Protein 1PWA (pdb70)

Sequence (123 aa):
PIRLRHLYTSGPHGLSSCFLRIRADGVVDCARGQSAHSLLEIKAVALRTVAIKGVHSVRYLCMGADGKMQGLLQYSEEDCAFEEEIRPDGYNVYRSEKHRLPVSLSLPLSHFLPMLPMVPEEP

Radius of gyration: 12.97 Å; Cα contacts (8 Å, |Δi|>4): 324; chains: 1; bounding box: 32×34×31 Å

GO terms:
  GO:0008284 positive regulation of cell population proliferation (P, IGI)
  GO:0008543 fibroblast growth factor receptor signaling pathway (P, IGI)
  GO:0005104 fibroblast growth factor receptor binding (F, IPI)
  GO:0008543 fibroblast growth factor receptor signaling pathway (P, IPI)
  GO:0005515 protein binding (F, IPI)
  GO:0007399 nervous system development (P, TAS)
  GO:0005576 extracellular region (C, TAS)
  GO:0001934 positive regulation of protein phosphorylation (P, IDA)
  GO:0010629 negative regulation of gene expression (P, IDA)
  GO:0046326 positive regulation of D-glucose import across plasma membrane (P, IDA)
  GO:0046330 positive regulation of JNK cascade (P, IDA)
  GO:0070374 positive regulation of ERK1 and ERK2 cascade (P, IDA)
  GO:0070858 negative regulation of bile acid biosynthetic process (P, IDA)

Solvent-accessible surface area: 6831 Å² total; per-residue (Å²): 133,63,76,18,53,7,0,44,2,31,19,109,155,54,164,65,44,2,18,0,69,0,81,70,97,8,65,18,34,52,13,210,36,44,48,57,58,0,7,0,30,1,89,35,67,63,162,114,31,2,6,0,28,0,45,102,12,85,42,56,0,0,2,17,88,149,9,82,13,71,2,65,97,138,85,45,125,99,28,0,19,1,74,34,56,112,84,127,80,38,55,12,5,0,99,2,144,109,41,102,59,19,1,9,28,96,125,62,33,6,65,0,54,24,71,122,29,150,91,132,70,162,115

Foldseek 3Di:
DKDWFWWWFDWPVRPATFTWFADLVWDTAGDRDDDQRRTWIWDPPDDQKTWIAGPVSCFTWFADPPRHTTTHNDDDCQTGIFGWAADPVRFTWTARPNVRDTRANVVTRGTIHTHHDPDDDDD

Nearest PDB structures (foldseek):
  1pwa-assembly1_A  TM=1.008E+00  e=2.499E-23  Homo sapiens
  2p23-assembly1_A  TM=9.803E-01  e=1.939E-20  Homo sapiens
  5w21-assembly1_B  TM=9.319E-01  e=5.534E-11  Homo sapiens
  7ysw-assembly1_B  TM=9.332E-01  e=3.206E-10  Homo sapiens
  2p39-assembly1_A  TM=9.078E-01  e=1.150E-09  Homo sapiens

CATH classification: 2.80.10.50

B-factor: mean 20.13, std 10.9, range [8.43, 60.16]

InterPro domains:
  IPR002209 Fibroblast growth factor family [PF00167] (56-139)
  IPR002209 Fibroblast growth factor family [PR00263] (80-94)
  IPR002209 Fibroblast growth factor family [PR00263] (117-136)
  IPR002209 Fibroblast growth factor family [PS00247] (107-131)
  IPR002209 Fibroblast growth factor family [PTHR11486] (39-176)
  IPR002209 Fibroblast growth factor family [SM00442] (41-169)
  IPR008996 Cytokine IL1/FGF [SSF50353] (42-175)
  IPR035444 Fibroblast growth factor 15/19/2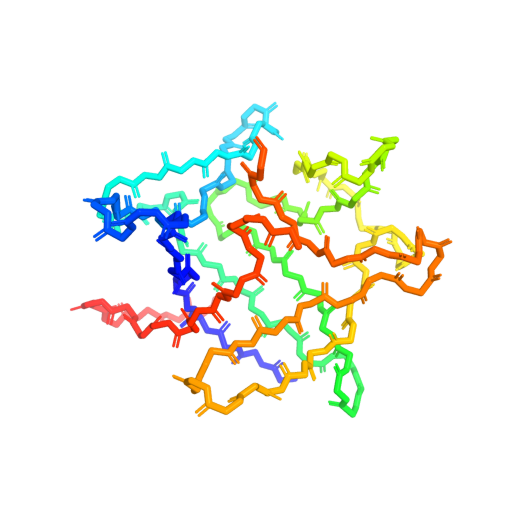1 [PIRSF037961] (1-216)

Organism: Homo sapiens (NCBI:txid9606)

Secondary structure (DSSP, 8-state):
-EEEEEEEE--TTS---EEEEE-TTSBEEEESS--GGG-EEEEEEETTEEEEEETTT--EEEE-GGG-EEEESS--HHHHEEEEEE-TTS-EEEEETTTTEE-----TT--BEEEPPSS----

Structure (mmCIF, N/CA/C/O backbone):
data_1PWA
#
_entry.id   1PWA
#
_cell.length_a   67.573
_cell.length_b   67.573
_cell.length_c   193.374
_cell.angle_alpha   90.00
_cell.angle_beta   90.00
_cell.angle_gamma   120.00
#
_symmetry.space_group_name_H-M   'H 3 2'
#
loop_
_entity.id
_entity.type
_entity.pdbx_description
1 polymer 'Fibroblast growth factor-19'
2 non-polymer 'SULFATE ION'
3 non-polymer 2-AMINO-2-HYDROXYMETHYL-PROPANE-1,3-DIOL
4 non-polymer GLYCEROL
5 water water
#
loop_
_atom_site.group_PDB
_atom_site.id
_atom_site.type_symbol
_atom_site.label_atom_id
_atom_site.label_alt_id
_atom_site.label_comp_id
_atom_site.label_asym_id
_atom_site.label_entity_id
_atom_site.label_seq_id
_atom_site.pdbx_PDB_ins_code
_atom_site.Cartn_x
_atom_site.Cartn_y
_atom_site.Cartn_z
_atom_s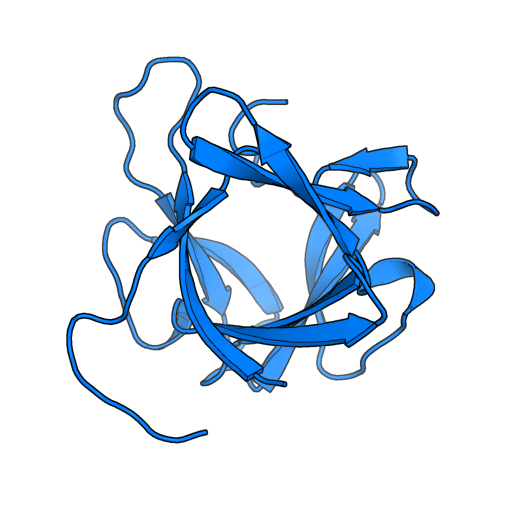ite.occupancy
_atom_site.B_iso_or_equiv
_atom_site.auth_seq_id
_atom_site.auth_comp_id
_atom_site.auth_asym_id
_atom_site.auth_atom_id
_atom_site.pdbx_PDB_model_num
ATOM 1 N N . PRO A 1 7 ? 16.507 -2.590 27.952 1.00 25.24 41 PRO A N 1
ATOM 2 C CA . PRO A 1 7 ? 15.483 -3.056 26.970 1.00 24.04 41 PRO A CA 1
ATOM 3 C C . PRO A 1 7 ? 15.669 -2.433 25.590 1.00 22.16 41 PRO A C 1
ATOM 4 O O . PRO A 1 7 ? 15.976 -1.244 25.483 1.00 22.67 41 PRO A O 1
ATOM 8 N N . ILE A 1 8 ? 15.457 -3.240 24.557 1.00 19.50 42 ILE A N 1
ATOM 9 C CA . ILE A 1 8 ? 15.742 -2.853 23.176 1.00 17.95 42 ILE A CA 1
ATOM 10 C C . ILE A 1 8 ? 14.509 -3.024 22.309 1.00 14.91 42 ILE A C 1
ATOM 11 O O . ILE A 1 8 ? 13.800 -4.026 22.396 1.00 14.83 42 ILE A O 1
ATOM 16 N N . ARG A 1 9 ? 14.274 -2.035 21.467 1.00 12.05 43 ARG A N 1
ATOM 17 C CA . ARG A 1 9 ? 13.320 -2.132 20.377 1.00 11.35 43 ARG A CA 1
ATOM 18 C C . ARG A 1 9 ? 14.061 -1.966 19.061 1.00 11.01 43 ARG A C 1
ATOM 19 O O . ARG A 1 9 ? 14.896 -1.079 18.921 1.00 12.77 43 ARG A O 1
ATOM 27 N N . LEU A 1 10 ? 13.694 -2.777 18.079 1.00 10.05 44 LEU A N 1
ATOM 28 C CA . LEU A 1 10 ? 14.152 -2.626 16.709 1.00 9.78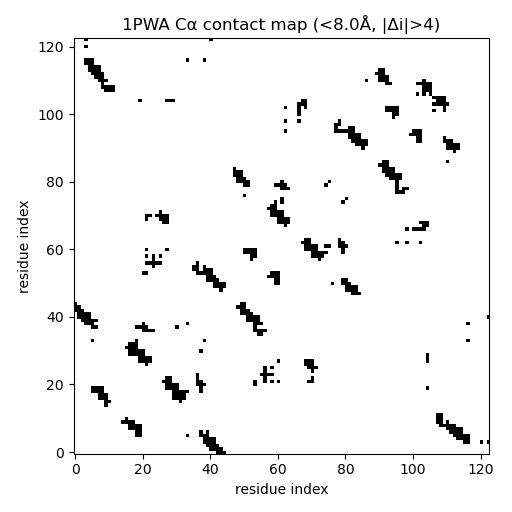 44 LEU A CA 1
ATOM 29 C C . LEU A 1 10 ? 13.029 -1.977 15.917 1.00 9.22 44 LEU A C 1
ATOM 30 O O . LEU A 1 10 ? 11.936 -2.540 15.788 1.00 9.19 44 LEU A O 1
ATOM 35 N N . ARG A 1 11 ? 13.271 -0.765 15.438 1.00 9.15 45 ARG A N 1
ATOM 36 C CA . ARG A 1 11 ? 12.255 0.031 14.769 1.00 8.93 45 ARG A CA 1
ATOM 37 C C . ARG A 1 11 ? 12.872 0.864 13.649 1.00 8.79 45 ARG A C 1
ATOM 38 O O . ARG A 1 11 ? 14.073 1.062 13.597 1.00 9.70 45 ARG A O 1
ATOM 46 N N . HIS A 1 12 ? 12.007 1.377 12.780 1.00 8.99 46 HIS A N 1
ATOM 47 C CA . HIS A 1 12 ? 12.363 2.388 11.804 1.00 9.26 46 HIS A CA 1
ATOM 48 C C . HIS A 1 12 ? 11.639 3.675 12.185 1.00 9.52 46 HIS A C 1
ATOM 49 O O . HIS A 1 12 ? 10.427 3.661 12.360 1.00 12.57 46 HIS A O 1
ATOM 56 N N . LEU A 1 13 ? 12.349 4.789 12.264 1.00 9.10 47 LEU A N 1
ATOM 57 C CA . LEU A 1 13 ? 11.753 6.058 12.656 1.00 8.67 47 LEU A CA 1
ATOM 58 C C . LEU A 1 13 ? 11.296 6.834 11.429 1.00 8.72 47 LEU A C 1
ATOM 59 O O . LEU A 1 13 ? 12.123 7.178 10.566 1.00 9.55 47 LEU A O 1
ATOM 64 N N . TYR A 1 14 ? 9.997 7.131 11.370 1.00 8.72 48 TYR A N 1
ATOM 65 C CA . TYR A 1 14 ? 9.363 7.780 10.236 1.00 8.57 48 TYR A CA 1
ATOM 66 C C . TYR A 1 14 ? 8.954 9.206 10.568 1.00 8.64 48 TYR A C 1
ATOM 67 O O . TYR A 1 14 ? 8.370 9.446 11.620 1.00 8.84 48 TYR A O 1
ATOM 76 N N . THR A 1 15 ? 9.203 10.129 9.647 1.00 8.88 49 THR A N 1
ATOM 77 C CA . THR A 1 15 ? 8.674 11.469 9.727 1.00 8.89 49 THR A CA 1
ATOM 78 C C . THR A 1 15 ? 8.272 11.967 8.338 1.00 9.15 49 THR A C 1
ATOM 79 O O . THR A 1 15 ? 8.490 11.299 7.321 1.00 9.59 49 THR A O 1
ATOM 83 N N . SER A 1 16 ? 7.660 13.146 8.312 1.00 9.67 50 SER A N 1
ATOM 84 C CA . SER A 1 16 ? 7.357 13.871 7.082 1.00 10.89 50 SER A CA 1
ATOM 85 C C . SER A 1 16 ? 7.529 15.355 7.365 1.00 12.52 50 SER A C 1
ATOM 86 O O . SER A 1 16 ? 7.665 15.755 8.511 1.00 13.84 50 SER A O 1
ATOM 89 N N . GLY A 1 17 ? 7.532 16.153 6.310 1.00 13.71 51 GLY A N 1
ATOM 90 C CA . GLY A 1 17 ? 7.784 17.578 6.429 1.00 14.78 51 GLY A CA 1
ATOM 91 C C . GLY A 1 17 ? 6.525 18.391 6.666 1.00 15.61 51 GLY A C 1
ATOM 92 O O . GLY A 1 17 ? 5.438 17.853 6.728 1.00 15.88 51 GLY A O 1
ATOM 93 N N . PRO A 1 18 ? 6.675 19.713 6.788 1.00 17.38 52 PRO A N 1
ATOM 94 C CA . PRO A 1 18 ? 5.554 20.615 7.075 1.00 18.37 52 PRO A CA 1
ATOM 95 C C . PRO A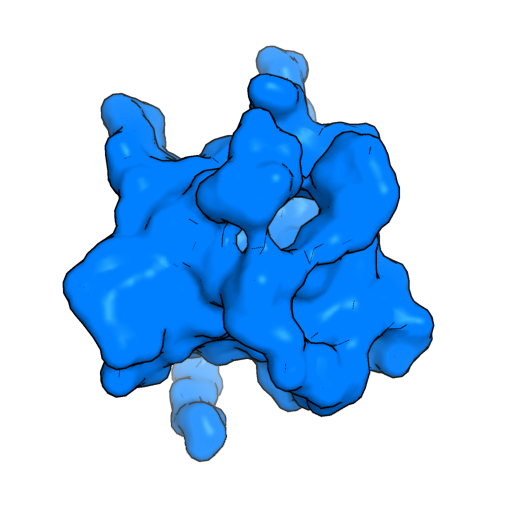 1 18 ? 4.428 20.556 6.052 1.00 18.26 52 PRO A C 1
ATOM 96 O O . PRO A 1 18 ? 3.267 20.780 6.418 1.00 19.92 52 PRO A O 1
ATOM 100 N N . HIS A 1 19 ? 4.755 20.234 4.800 1.00 17.27 53 HIS A N 1
ATOM 101 C CA . HIS A 1 19 ? 3.75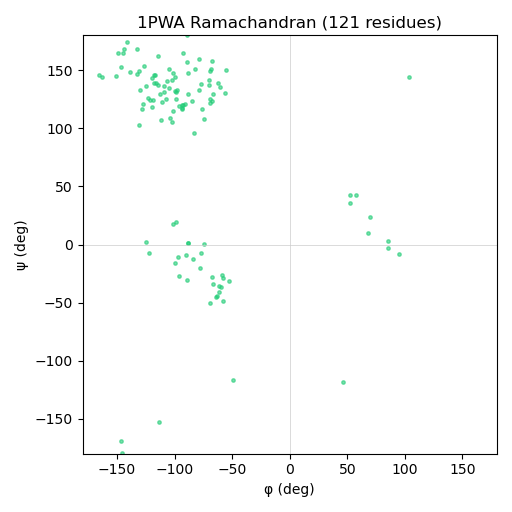0 20.137 3.754 1.00 17.41 53 HIS A CA 1
ATOM 102 C C . HIS A 1 19 ? 3.174 18.737 3.634 1.00 15.39 53 HIS A C 1
ATOM 103 O O . HIS A 1 19 ? 2.229 18.524 2.887 1.00 15.92 53 HIS A O 1
ATOM 110 N N . GLY A 1 20 ? 3.750 17.767 4.334 1.00 13.90 54 GLY A N 1
ATOM 111 C CA . GLY A 1 20 ? 3.165 16.442 4.402 1.00 12.77 54 GLY A CA 1
ATOM 112 C C . GLY A 1 20 ? 3.217 15.645 3.116 1.00 11.88 54 GLY A C 1
ATOM 113 O O . GLY A 1 20 ? 2.420 14.730 2.924 1.00 11.94 54 GLY A O 1
ATOM 114 N N . LEU A 1 21 ? 4.160 15.972 2.243 1.00 11.07 55 LEU A N 1
ATOM 115 C CA . LEU A 1 21 ? 4.311 15.244 0.981 1.00 10.98 55 LEU A CA 1
ATOM 116 C C . LEU A 1 21 ? 5.371 14.160 1.046 1.00 11.26 55 LEU A C 1
ATOM 117 O O . LEU A 1 21 ? 5.321 13.200 0.293 1.00 11.94 55 LEU A O 1
ATOM 122 N N . SER A 1 22 ? 6.353 14.321 1.916 1.00 11.14 56 SER A N 1
ATOM 123 C CA . SER A 1 22 ? 7.490 13.421 1.942 1.00 11.99 56 SER A CA 1
ATOM 124 C C . SER A 1 22 ? 7.277 12.223 2.847 1.00 10.99 56 SER A C 1
ATOM 125 O O . SER A 1 22 ? 6.453 12.230 3.767 1.00 11.60 56 SER A O 1
ATOM 130 N N . SER A 1 23 ? 8.032 11.183 2.546 1.00 10.75 57 SER A N 1
ATOM 131 C CA . SER A 1 23 ? 8.185 10.025 3.403 1.00 11.05 57 SER A CA 1
ATOM 132 C C . SER A 1 23 ? 9.659 9.933 3.750 1.00 10.51 57 SER A C 1
ATOM 133 O O . SER A 1 23 ? 10.500 9.824 2.868 1.00 11.57 57 SER A O 1
ATOM 138 N N . CYS A 1 24 ? 9.967 10.037 5.043 1.00 10.07 58 CYS A N 1
ATOM 139 C CA . CYS A 1 24 ? 11.344 10.071 5.518 1.00 10.44 58 CYS A CA 1
ATOM 140 C C . CYS A 1 24 ? 11.571 9.091 6.658 1.00 9.80 58 CYS A C 1
ATOM 141 O O . CYS A 1 24 ? 11.206 9.359 7.803 1.00 11.46 58 CYS A O 1
ATOM 144 N N . PHE A 1 25 ? 12.188 7.958 6.352 1.00 9.78 59 PHE A N 1
ATOM 145 C CA . PHE A 1 25 ? 12.705 7.071 7.368 1.00 9.77 59 PHE A CA 1
ATOM 146 C C . PHE A 1 25 ? 14.126 7.510 7.689 1.00 9.84 59 PHE A C 1
ATOM 147 O O . PHE A 1 25 ? 14.952 7.675 6.789 1.00 11.62 59 PHE A O 1
ATOM 155 N N . LEU A 1 26 ? 14.419 7.691 8.976 1.00 9.58 60 LEU A N 1
ATOM 156 C CA . LEU A 1 26 ? 15.736 8.140 9.394 1.00 9.70 60 LEU A CA 1
ATOM 157 C C . LEU A 1 26 ? 16.751 7.051 9.092 1.00 10.39 60 LEU A C 1
ATOM 158 O O . LEU A 1 26 ? 16.629 5.926 9.556 1.00 11.05 60 LEU A O 1
ATOM 163 N N . ARG A 1 27 ? 17.767 7.402 8.315 1.00 10.85 61 ARG A N 1
ATOM 164 C CA . ARG A 1 27 ? 18.764 6.448 7.858 1.00 11.52 61 ARG A CA 1
ATOM 165 C C . ARG A 1 27 ? 20.137 6.866 8.370 1.00 11.45 61 ARG A C 1
ATOM 166 O O . ARG A 1 27 ? 20.552 8.007 8.187 1.00 12.61 61 ARG A O 1
ATOM 174 N N . ILE A 1 28 ? 20.797 5.956 9.072 1.00 12.39 62 ILE A N 1
ATOM 175 C CA . ILE A 1 28 ? 22.169 6.160 9.521 1.00 13.20 62 ILE A CA 1
ATOM 176 C C . ILE A 1 28 ? 23.080 5.372 8.590 1.00 14.04 62 ILE A C 1
ATOM 177 O O . ILE A 1 28 ? 23.132 4.155 8.626 1.00 15.00 62 ILE A O 1
ATOM 182 N N . ARG A 1 29 ? 23.763 6.091 7.716 1.00 15.35 63 ARG A N 1
ATOM 183 C CA . ARG A 1 29 ? 24.602 5.463 6.704 1.00 16.27 63 ARG A CA 1
ATOM 184 C C . ARG A 1 29 ? 25.934 5.008 7.285 1.00 16.81 63 ARG A C 1
ATOM 185 O O . ARG A 1 29 ? 26.377 5.481 8.324 1.00 16.81 63 ARG A O 1
ATOM 193 N N . ALA A 1 30 ? 26.573 4.082 6.583 1.00 17.87 64 ALA A N 1
ATOM 194 C CA . ALA A 1 30 ? 27.879 3.567 6.990 1.00 18.90 64 ALA A CA 1
ATOM 195 C C . ALA A 1 30 ? 28.940 4.667 7.092 1.00 19.55 64 ALA A C 1
ATOM 196 O O . ALA A 1 30 ? 29.893 4.524 7.861 1.00 21.14 64 ALA A O 1
ATOM 198 N N . ASP A 1 31 ? 28.781 5.756 6.342 1.00 19.55 65 ASP A N 1
ATOM 199 C CA . ASP A 1 31 ? 29.735 6.869 6.365 1.00 20.44 65 ASP A CA 1
ATOM 200 C C . ASP A 1 31 ? 29.420 7.921 7.440 1.00 20.24 65 ASP A C 1
ATOM 201 O O . ASP A 1 31 ? 30.116 8.931 7.559 1.00 21.54 65 ASP A O 1
ATOM 206 N N . GLY A 1 32 ? 28.361 7.700 8.219 1.00 18.86 66 GLY A N 1
ATOM 207 C CA . GLY A 1 32 ? 28.034 8.564 9.338 1.00 18.37 66 GLY A CA 1
ATOM 208 C C . GLY A 1 32 ? 27.026 9.644 9.000 1.00 16.88 66 GLY A C 1
ATOM 209 O O . GLY A 1 32 ? 26.553 10.354 9.882 1.00 17.64 66 GLY A O 1
ATOM 210 N N . VAL A 1 33 ? 26.690 9.788 7.727 1.00 15.63 67 VAL A N 1
ATOM 211 C CA . VAL A 1 33 ? 25.629 10.707 7.347 1.00 15.14 67 VAL A CA 1
ATOM 212 C C . VAL A 1 33 ? 24.274 10.176 7.808 1.00 13.94 67 VAL A C 1
ATOM 213 O O . VAL A 1 33 ? 23.996 8.991 7.689 1.00 14.29 67 VAL A O 1
ATOM 217 N N . VAL A 1 34 ? 23.469 11.079 8.345 1.00 12.64 68 VAL A N 1
ATOM 218 C CA . VAL A 1 34 ? 22.099 10.766 8.726 1.00 12.25 68 VAL A CA 1
ATOM 219 C C . VAL A 1 34 ? 21.196 11.508 7.765 1.00 12.54 68 VAL A C 1
ATOM 220 O O . VAL A 1 34 ? 21.271 12.724 7.657 1.00 13.89 68 VAL A O 1
ATOM 224 N N . ASP A 1 35 ? 20.341 10.775 7.065 1.00 12.13 69 ASP A N 1
ATOM 225 C CA . ASP A 1 35 ? 19.452 11.389 6.080 1.00 12.40 69 ASP A CA 1
ATOM 226 C C . ASP A 1 35 ? 18.119 10.645 6.040 1.00 12.16 69 ASP A C 1
ATOM 227 O O . ASP A 1 35 ? 17.811 9.842 6.912 1.00 12.15 69 ASP A O 1
ATOM 232 N N . CYS A 1 36 ? 17.314 10.955 5.037 1.00 12.22 70 CYS A N 1
ATOM 233 C CA . CYS A 1 36 ? 16.017 10.337 4.851 1.00 12.60 70 CYS A CA 1
ATOM 234 C C . CYS A 1 36 ? 16.064 9.282 3.763 1.00 13.04 70 CYS A C 1
ATOM 235 O O . CYS A 1 36 ? 16.686 9.508 2.714 1.00 13.74 70 CYS A O 1
ATOM 238 N N . ALA A 1 37 ? 15.349 8.185 3.967 1.00 13.03 71 ALA A N 1
ATOM 239 C CA . ALA A 1 37 ? 15.040 7.218 2.916 1.00 13.26 71 ALA A CA 1
ATOM 240 C C . ALA A 1 37 ? 13.530 7.170 2.738 1.00 12.30 71 ALA A C 1
ATOM 241 O O . ALA A 1 37 ? 12.789 7.306 3.701 1.00 12.09 71 ALA A O 1
ATOM 243 N N . ARG A 1 38 ? 13.060 6.960 1.513 1.00 11.16 72 ARG A N 1
ATOM 244 C CA . ARG A 1 38 ? 11.636 6.949 1.247 1.00 11.19 72 ARG A CA 1
ATOM 245 C C . ARG A 1 38 ? 10.923 5.776 1.903 1.00 11.18 72 ARG A C 1
ATOM 246 O O . ARG A 1 38 ? 9.784 5.923 2.339 1.00 11.85 72 ARG A O 1
ATOM 254 N N . GLY A 1 39 ? 11.604 4.636 1.995 1.00 11.60 73 GLY A N 1
ATOM 255 C CA . GLY A 1 39 ? 11.035 3.428 2.565 1.00 11.82 73 GLY A CA 1
ATOM 256 C C . GLY A 1 39 ? 11.978 2.782 3.552 1.00 12.11 73 GLY A C 1
ATOM 257 O O . GLY A 1 39 ? 13.145 3.116 3.619 1.00 12.72 73 GLY A O 1
ATOM 258 N N . GLN A 1 40 ? 11.467 1.817 4.297 1.00 12.50 74 GLN A N 1
ATOM 259 C CA . GLN A 1 40 ? 12.315 1.034 5.207 1.00 13.64 74 GLN A CA 1
ATOM 260 C C . GLN A 1 40 ? 13.409 0.288 4.454 1.00 15.33 74 GLN A C 1
ATOM 261 O O . GLN A 1 40 ? 13.159 -0.298 3.394 1.00 16.96 74 GLN A O 1
ATOM 267 N N . SER A 1 41 ? 14.624 0.337 4.997 1.00 16.74 75 SER A N 1
ATOM 268 C CA . SER A 1 41 ? 15.784 -0.334 4.404 1.00 17.80 75 SER A CA 1
ATOM 269 C C . SER A 1 41 ? 16.701 -0.836 5.497 1.00 17.79 75 SER A C 1
ATOM 270 O O . SER A 1 41 ? 16.431 -0.664 6.705 1.00 16.91 75 SER A O 1
ATOM 273 N N . ALA A 1 42 ? 17.795 -1.456 5.083 1.00 18.46 76 ALA A N 1
ATOM 274 C CA . ALA A 1 42 ? 18.751 -1.999 6.032 1.00 18.57 76 ALA A CA 1
ATOM 275 C C . ALA A 1 42 ? 19.355 -0.937 6.912 1.00 18.36 76 ALA A C 1
ATOM 276 O O . ALA A 1 42 ? 19.482 -1.167 8.086 1.00 17.80 76 ALA A O 1
ATOM 278 N N . HIS A 1 43 ? 19.680 0.234 6.354 1.00 17.66 77 HIS A N 1
ATOM 279 C CA . HIS A 1 43 ? 20.343 1.282 7.129 1.00 18.40 77 HIS A CA 1
ATOM 280 C C . HIS A 1 43 ? 19.361 2.186 7.819 1.00 16.71 77 HIS A C 1
ATOM 281 O O . HIS A 1 43 ? 19.793 3.071 8.559 1.00 17.43 77 HIS A O 1
ATOM 288 N N . SER A 1 44 ? 18.049 1.929 7.678 1.00 16.03 78 SER A N 1
ATOM 289 C CA . SER A 1 44 ? 17.072 2.603 8.513 1.00 14.21 78 SER A CA 1
ATOM 290 C C . SER A 1 44 ? 16.653 1.765 9.712 1.00 12.78 78 SER A C 1
ATOM 291 O O . SER A 1 44 ? 15.996 2.293 10.582 1.00 12.97 78 SER A O 1
ATOM 294 N N . LEU A 1 45 ? 17.007 0.482 9.782 1.00 12.35 79 LEU A N 1
ATOM 295 C CA . LEU A 1 45 ? 16.668 -0.308 10.971 1.00 11.88 79 LEU A CA 1
ATOM 296 C C . LEU A 1 45 ? 17.492 0.186 12.154 1.00 11.20 79 LEU A C 1
ATOM 297 O O . LEU A 1 45 ? 18.721 0.185 12.088 1.00 12.46 79 LEU A O 1
ATOM 302 N N . LEU A 1 46 ? 16.820 0.605 13.221 1.00 10.44 80 LEU A N 1
ATOM 303 C CA . LEU A 1 46 ? 17.471 1.149 14.407 1.00 10.73 80 LEU A CA 1
ATOM 304 C C . LEU A 1 46 ? 17.221 0.306 15.639 1.00 10.85 80 LEU A C 1
ATOM 305 O O . LEU A 1 46 ? 16.143 -0.252 15.813 1.00 11.39 80 LEU A O 1
ATOM 310 N N . GLU A 1 47 ? 18.226 0.257 16.506 1.00 10.58 81 GLU A N 1
ATOM 311 C CA . GLU A 1 47 ? 18.088 -0.238 17.861 1.00 11.59 81 GLU A CA 1
ATOM 312 C C . GLU A 1 47 ? 17.806 0.964 18.754 1.00 11.34 81 GLU A C 1
ATOM 313 O O . GLU A 1 47 ? 18.642 1.860 18.871 1.00 13.07 81 GLU A O 1
ATOM 324 N N . ILE A 1 48 ? 16.640 0.996 19.382 1.00 10.46 82 ILE A N 1
ATOM 325 C CA . ILE A 1 48 ? 16.308 2.019 20.360 1.00 10.43 82 ILE A CA 1
ATOM 326 C C . ILE A 1 48 ? 16.418 1.364 21.733 1.00 11.11 82 ILE A C 1
ATOM 327 O O . ILE A 1 48 ? 15.618 0.489 22.090 1.00 11.65 82 ILE A O 1
ATOM 332 N N . LYS A 1 49 ? 17.448 1.757 22.477 1.00 11.62 83 LYS A N 1
ATOM 333 C CA . LYS A 1 49 ? 17.729 1.193 23.783 1.00 13.11 83 LYS A CA 1
ATOM 334 C C . LYS A 1 49 ? 17.188 2.111 24.853 1.00 12.98 83 LYS A C 1
ATOM 335 O O . LYS A 1 49 ? 17.524 3.292 24.883 1.00 13.15 83 LYS A O 1
ATOM 341 N N . ALA A 1 50 ? 16.354 1.583 25.736 1.00 14.51 84 ALA A N 1
ATOM 342 C CA . ALA A 1 50 ? 15.828 2.341 26.866 1.00 16.21 84 ALA A CA 1
ATOM 343 C C . ALA A 1 50 ? 16.844 2.307 27.991 1.00 17.17 84 ALA A C 1
ATOM 344 O O . ALA A 1 50 ? 16.909 1.335 28.753 1.00 19.39 84 ALA A O 1
ATOM 346 N N . VAL A 1 51 ? 17.654 3.350 28.070 1.00 17.22 85 VAL A N 1
ATOM 347 C CA . VAL A 1 51 ? 18.713 3.410 29.065 1.00 18.47 85 VAL A CA 1
ATOM 348 C C . VAL A 1 51 ? 18.097 3.573 30.466 1.00 19.67 85 VAL A C 1
ATOM 349 O O . VAL A 1 51 ? 18.373 2.763 31.360 1.00 21.51 85 VAL A O 1
ATOM 353 N N . ALA A 1 52 ? 17.200 4.529 30.643 1.00 19.52 86 ALA A N 1
ATOM 354 C CA . ALA A 1 52 ? 16.417 4.594 31.888 1.00 19.77 86 ALA A CA 1
ATOM 355 C C . ALA A 1 52 ? 15.205 5.488 31.695 1.00 19.06 86 ALA A C 1
ATOM 356 O O . ALA A 1 52 ? 15.287 6.458 30.970 1.00 20.38 86 ALA A O 1
ATOM 358 N N . LEU A 1 53 ? 14.078 5.158 32.319 1.00 19.24 87 LEU A N 1
ATOM 359 C CA . LEU A 1 53 ? 12.846 5.928 32.180 1.00 19.29 87 LEU A CA 1
ATOM 360 C C . LEU A 1 53 ? 12.546 6.271 30.697 1.00 19.11 87 LEU A C 1
ATOM 361 O O . LEU A 1 53 ? 12.354 5.384 29.895 1.00 19.72 87 LEU A O 1
ATOM 366 N N . ARG A 1 54 ? 12.504 7.538 30.360 1.00 17.80 88 ARG A N 1
ATOM 367 C CA . ARG A 1 54 ? 12.208 7.983 29.004 1.00 17.39 88 ARG A CA 1
ATOM 368 C C . ARG A 1 54 ? 13.469 8.332 28.236 1.00 16.21 88 ARG A C 1
ATOM 369 O O . ARG A 1 54 ? 13.389 9.016 27.247 1.00 18.13 88 ARG A O 1
ATOM 375 N N . THR A 1 55 ? 14.635 7.866 28.651 1.00 15.51 89 THR A N 1
ATOM 376 C CA . THR A 1 55 ? 15.887 8.191 27.995 1.00 14.81 89 THR A CA 1
ATOM 377 C C . THR A 1 55 ? 16.281 7.048 27.082 1.00 13.34 89 THR A C 1
ATOM 378 O O . THR A 1 55 ? 16.262 5.891 27.492 1.00 13.36 89 THR A O 1
ATOM 382 N N . VAL A 1 56 ? 16.653 7.378 25.850 1.00 12.41 90 VAL A N 1
ATOM 383 C CA . VAL A 1 56 ? 17.054 6.386 24.868 1.00 12.07 90 VAL A CA 1
ATOM 384 C C . VAL A 1 56 ? 18.409 6.679 24.255 1.00 11.84 90 VAL A C 1
ATOM 385 O O . VAL A 1 56 ? 18.838 7.834 24.174 1.00 13.53 90 VAL A O 1
ATOM 389 N N . ALA A 1 57 ? 19.058 5.614 23.803 1.00 12.03 91 ALA A N 1
ATOM 390 C CA . ALA A 1 57 ? 20.170 5.671 22.879 1.00 12.06 91 ALA A CA 1
ATOM 391 C C . ALA A 1 57 ? 19.712 4.957 21.607 1.00 12.00 91 ALA A C 1
ATOM 392 O O . ALA A 1 57 ? 19.029 3.945 21.685 1.00 14.12 91 ALA A O 1
ATOM 394 N N . ILE A 1 58 ? 20.051 5.498 20.452 1.00 11.28 92 ILE A N 1
ATOM 395 C CA . ILE A 1 58 ? 19.576 4.992 19.175 1.00 11.23 92 ILE A CA 1
ATOM 396 C C . ILE A 1 58 ? 20.791 4.645 18.327 1.00 11.63 92 ILE A C 1
ATOM 397 O O . ILE A 1 58 ? 21.670 5.471 18.166 1.00 13.32 92 ILE A O 1
ATOM 402 N N . LYS A 1 59 ? 20.844 3.423 17.822 1.00 11.86 93 LYS A N 1
ATOM 403 C CA . LYS A 1 59 ? 21.980 2.928 17.058 1.00 12.07 93 LYS A CA 1
ATOM 404 C C . LYS A 1 59 ? 21.498 2.298 15.766 1.00 12.02 93 LYS A C 1
ATOM 405 O O . LYS A 1 59 ? 20.574 1.491 15.775 1.00 13.13 93 LYS A O 1
ATOM 410 N N . GLY A 1 60 ? 22.124 2.641 14.649 1.00 11.73 94 GLY A N 1
ATOM 411 C CA . GLY A 1 60 ? 21.840 1.997 13.385 1.00 12.57 94 GLY A CA 1
ATOM 412 C C . GLY A 1 60 ? 22.345 0.568 13.406 1.00 13.31 94 GLY A C 1
ATOM 413 O O . GLY A 1 60 ? 23.519 0.329 13.679 1.00 14.45 94 GLY A O 1
ATOM 414 N N . VAL A 1 61 ? 21.475 -0.395 13.121 1.00 14.51 95 VAL A N 1
ATOM 415 C CA . VAL A 1 61 ? 21.858 -1.800 13.223 1.00 15.85 95 VAL A CA 1
ATOM 416 C C . VAL A 1 61 ? 22.964 -2.151 12.248 1.00 16.86 95 VAL A C 1
ATOM 417 O O . VAL A 1 61 ? 23.945 -2.821 12.607 1.00 18.34 95 VAL A O 1
ATOM 421 N N . HIS A 1 62 ? 22.843 -1.686 11.022 1.00 17.34 96 HIS A N 1
ATOM 422 C CA . HIS A 1 62 ? 23.800 -2.106 10.007 1.00 18.52 96 HIS A CA 1
ATOM 423 C C . HIS A 1 62 ? 25.036 -1.211 9.912 1.00 17.98 96 HIS A C 1
ATOM 424 O O . HIS A 1 62 ? 26.125 -1.721 9.648 1.00 19.44 96 HIS A O 1
ATOM 431 N N . SER A 1 63 ? 24.922 0.079 10.211 1.00 16.64 97 SER A N 1
ATOM 432 C CA . SER A 1 63 ? 26.102 0.948 10.316 1.00 16.43 97 SER A CA 1
ATOM 433 C C . SER A 1 63 ? 26.851 0.779 11.636 1.00 15.94 97 SER A C 1
ATOM 434 O O . SER A 1 63 ? 28.024 1.140 11.729 1.00 16.64 97 SER A O 1
ATOM 437 N N . VAL A 1 64 ? 26.174 0.240 12.647 1.00 15.52 98 VAL A N 1
ATOM 438 C CA . VAL A 1 64 ? 26.680 0.164 14.016 1.00 16.19 98 VAL A CA 1
ATOM 439 C C . VAL A 1 64 ? 27.135 1.543 14.508 1.00 15.14 98 VAL A C 1
ATOM 440 O O . VAL A 1 64 ? 28.088 1.687 15.276 1.00 16.91 98 VAL A O 1
ATOM 444 N N . ARG A 1 65 ? 26.410 2.569 14.089 1.00 13.51 99 ARG A N 1
ATOM 445 C CA . ARG A 1 65 ? 26.688 3.933 14.493 1.00 12.59 99 ARG A CA 1
ATOM 446 C C . ARG A 1 65 ? 25.544 4.478 15.344 1.00 11.89 99 ARG A C 1
ATOM 447 O O . ARG A 1 65 ? 24.366 4.299 15.025 1.00 12.47 99 ARG A O 1
ATOM 455 N N . TYR A 1 66 ? 25.908 5.172 16.417 1.00 12.01 100 TYR A N 1
ATOM 456 C CA . TYR A 1 66 ? 24.961 5.873 17.289 1.00 11.77 100 TYR A CA 1
ATOM 457 C C . TYR A 1 66 ? 24.484 7.170 16.671 1.00 11.26 100 TYR A C 1
ATOM 458 O O . TYR A 1 66 ? 25.268 7.935 16.131 1.00 11.57 100 TYR A O 1
ATOM 467 N N . LEU A 1 67 ? 23.196 7.431 16.807 1.00 10.65 101 LEU A N 1
ATOM 468 C CA . LEU A 1 67 ? 22.605 8.685 16.410 1.00 10.52 101 LEU A CA 1
ATOM 469 C C . LEU A 1 67 ? 22.963 9.728 17.446 1.00 10.58 101 LEU A C 1
ATOM 470 O O . LEU A 1 67 ? 22.590 9.625 18.604 1.00 11.28 101 LEU A O 1
ATOM 475 N N . CYS A 1 68 ? 23.712 10.731 17.005 1.00 10.87 102 CYS A N 1
ATOM 476 C CA . CYS A 1 68 ? 24.257 11.751 17.891 1.00 11.48 102 CYS A CA 1
ATOM 477 C C . CYS A 1 68 ? 24.015 13.147 17.327 1.00 11.64 102 CYS A C 1
ATOM 478 O O . CYS A 1 68 ? 24.014 13.354 16.111 1.00 12.44 102 CYS A O 1
ATOM 481 N N . MET A 1 69 ? 23.813 14.091 18.226 1.00 12.28 103 MET A N 1
ATOM 482 C CA . MET A 1 69 ? 23.564 15.471 17.854 1.00 12.73 103 MET A CA 1
ATOM 483 C C . MET A 1 69 ? 24.836 16.286 17.968 1.00 13.80 103 MET A C 1
ATOM 484 O O . MET A 1 69 ? 25.510 16.240 18.991 1.00 14.42 103 MET A O 1
ATOM 489 N N . GLY A 1 70 ? 25.125 17.044 16.915 1.00 14.74 104 GLY A N 1
ATOM 490 C CA . GLY A 1 70 ? 26.285 17.920 16.878 1.00 15.91 104 GLY A CA 1
ATOM 491 C C . GLY A 1 70 ? 25.863 19.373 16.835 1.00 16.93 104 GLY A C 1
ATOM 492 O O . GLY A 1 70 ? 24.790 19.775 17.306 1.00 16.67 104 GLY A O 1
ATOM 493 N N . ALA A 1 71 ? 26.735 20.182 16.242 1.00 18.18 105 ALA A N 1
ATOM 494 C CA . ALA A 1 71 ? 26.550 21.634 16.222 1.00 18.65 105 ALA A CA 1
ATOM 495 C C . ALA A 1 71 ? 25.271 22.023 15.485 1.00 18.35 105 ALA A C 1
ATOM 496 O O . ALA A 1 71 ? 24.928 21.435 14.465 1.00 17.74 105 ALA A O 1
ATOM 498 N N . ASP A 1 72 ? 24.558 23.004 16.025 1.00 18.62 106 ASP A N 1
ATOM 499 C CA . ASP A 1 72 ? 23.326 23.511 15.424 1.00 18.96 106 ASP A CA 1
ATOM 500 C C . ASP A 1 72 ? 22.199 22.458 15.481 1.00 17.81 106 ASP A C 1
ATOM 501 O O . ASP A 1 72 ? 21.155 22.676 14.899 1.00 18.93 106 ASP A O 1
ATOM 506 N N . GLY A 1 73 ? 22.381 21.350 16.212 1.00 16.52 107 GLY A N 1
ATOM 507 C CA . GLY A 1 73 ? 21.389 20.275 16.232 1.00 15.97 107 GLY A CA 1
ATOM 508 C C . GLY A 1 73 ? 21.531 19.280 15.096 1.00 15.64 107 GLY A C 1
ATOM 509 O O . GLY A 1 73 ? 20.728 18.351 15.007 1.00 15.82 107 GLY A O 1
ATOM 510 N N . LYS A 1 74 ? 22.552 19.425 14.248 1.00 15.37 108 LYS A N 1
ATOM 511 C CA . LYS A 1 74 ? 22.721 18.560 13.089 1.00 15.51 108 LYS A CA 1
ATOM 512 C C . LYS A 1 74 ? 23.032 17.142 13.541 1.00 14.33 108 LYS A C 1
ATOM 513 O O . LYS A 1 74 ? 23.911 16.922 14.365 1.00 14.47 108 LYS A O 1
ATOM 516 N N . MET A 1 75 ? 22.304 16.170 13.008 1.00 12.98 109 MET A N 1
ATOM 517 C CA . MET A 1 75 ? 22.479 14.787 13.418 1.00 12.18 109 MET A CA 1
ATOM 518 C C . MET A 1 75 ? 23.549 14.092 12.590 1.00 12.82 109 MET A C 1
ATOM 519 O O . MET A 1 75 ? 23.721 14.377 11.402 1.00 13.63 109 MET A O 1
ATOM 524 N N . GLN A 1 76 ? 24.250 13.152 13.218 1.00 12.47 110 GLN A N 1
ATOM 525 C CA . GLN A 1 76 ? 25.290 12.359 12.577 1.00 12.98 110 GLN A CA 1
ATOM 526 C C . GLN A 1 76 ? 25.342 10.987 13.231 1.00 12.43 110 GLN A C 1
ATOM 527 O O . GLN A 1 76 ? 24.787 10.801 14.312 1.00 13.84 110 GLN A O 1
ATOM 533 N N . GLY A 1 77 ? 26.004 10.041 12.593 1.00 12.16 111 GLY A N 1
ATOM 534 C CA . GLY A 1 77 ? 26.207 8.728 13.163 1.00 12.16 111 GLY A CA 1
ATOM 535 C C . GLY A 1 77 ? 27.655 8.567 13.587 1.00 12.69 111 GLY A C 1
ATOM 536 O O . GLY A 1 77 ? 28.540 8.742 12.762 1.00 14.08 111 GLY A O 1
ATOM 537 N N . LEU A 1 78 ? 27.882 8.215 14.845 1.00 12.82 112 LEU A N 1
ATOM 538 C CA . LEU A 1 78 ? 29.237 8.051 15.375 1.00 13.95 112 LEU A CA 1
ATOM 539 C C . LEU A 1 78 ? 29.443 6.630 15.856 1.00 14.67 112 LEU A C 1
ATOM 540 O O . LEU A 1 78 ? 28.557 6.014 16.434 1.00 14.10 112 LEU A O 1
ATOM 545 N N . LEU A 1 79 ? 30.646 6.110 15.650 1.00 16.08 113 LEU A N 1
ATOM 546 C CA . LEU A 1 79 ? 30.973 4.771 16.110 1.00 16.87 113 LEU A CA 1
ATOM 547 C C . LEU A 1 79 ? 31.022 4.674 17.634 1.00 17.20 113 LEU A C 1
ATOM 548 O O . LEU A 1 79 ? 30.734 3.617 18.175 1.00 17.76 113 LEU A O 1
ATOM 553 N N . GLN A 1 80 ? 31.337 5.773 18.315 1.00 17.51 114 GLN A N 1
ATOM 554 C CA . GLN A 1 80 ? 31.427 5.795 19.774 1.00 19.15 114 GLN A CA 1
ATOM 555 C C . GLN A 1 80 ? 30.277 6.584 20.377 1.00 18.46 114 GLN A C 1
ATOM 556 O O . GLN A 1 80 ? 30.017 7.700 19.973 1.00 19.34 114 GLN A O 1
ATOM 567 N N . TYR A 1 81 ? 29.629 5.997 21.373 1.00 18.08 115 TYR A N 1
ATOM 568 C CA . TYR A 1 81 ? 28.522 6.618 22.074 1.00 18.06 115 TYR A CA 1
ATOM 569 C C . TYR A 1 81 ? 29.045 7.629 23.078 1.00 18.43 115 TYR A C 1
ATOM 570 O O . TYR A 1 81 ? 29.995 7.343 23.828 1.00 19.46 115 TYR A O 1
ATOM 579 N N . SER A 1 82 ? 28.443 8.808 23.081 1.00 18.32 116 SER A N 1
ATOM 580 C CA . SER A 1 82 ? 28.655 9.802 24.119 1.00 19.44 116 SER A CA 1
ATOM 581 C C . SER A 1 82 ? 27.290 10.216 24.626 1.00 18.70 116 SER A C 1
ATOM 582 O O . SER A 1 82 ? 26.514 10.748 23.855 1.00 17.57 116 SER A O 1
ATOM 587 N N . GLU A 1 83 ? 26.968 9.971 25.896 1.00 18.39 117 GLU A N 1
ATOM 588 C CA . GLU A 1 83 ? 25.596 10.211 26.355 1.00 18.82 117 GLU A CA 1
ATOM 589 C C . GLU A 1 83 ? 25.176 11.673 26.228 1.00 18.44 117 GLU A C 1
ATOM 590 O O . GLU A 1 83 ? 24.033 11.939 25.926 1.00 17.88 117 GLU A O 1
ATOM 596 N N . GLU A 1 84 ? 26.076 12.629 26.438 1.00 17.82 118 GLU A N 1
ATOM 597 C CA . GLU A 1 84 ? 25.647 14.024 26.357 1.00 18.23 118 GLU A CA 1
ATOM 598 C C . GLU A 1 84 ? 25.083 14.379 24.979 1.00 17.06 118 GLU A C 1
ATOM 599 O O . GLU A 1 84 ? 24.149 15.166 24.884 1.00 17.03 118 GLU A O 1
ATOM 605 N N . ASP A 1 85 ? 25.673 13.812 23.934 1.00 16.00 119 ASP A N 1
ATOM 606 C CA . ASP A 1 85 ? 25.260 14.091 22.559 1.00 15.34 119 ASP A CA 1
ATOM 607 C C . ASP A 1 85 ? 24.351 13.039 21.943 1.00 14.38 119 ASP A C 1
ATOM 608 O O . ASP A 1 85 ? 23.742 13.298 20.902 1.00 14.85 119 ASP A O 1
ATOM 613 N N . CYS A 1 86 ? 24.284 11.857 22.552 1.00 13.46 120 CYS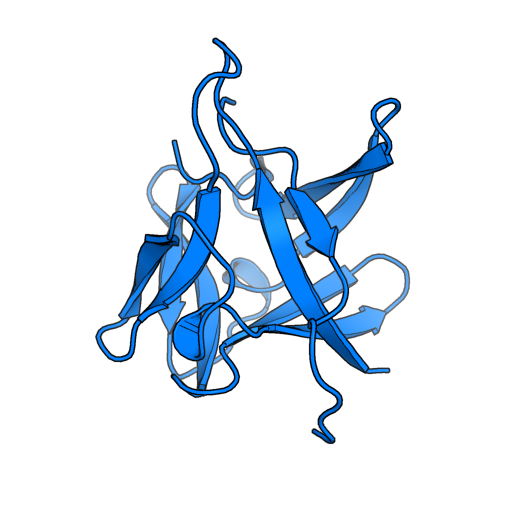 A N 1
ATOM 614 C CA . CYS A 1 86 ? 23.641 10.702 21.918 1.00 13.08 120 CYS A CA 1
ATOM 615 C C . CYS A 1 86 ? 22.543 10.064 22.766 1.00 12.80 120 CYS A C 1
ATOM 616 O O . CYS A 1 86 ? 21.976 9.054 22.360 1.00 13.52 120 CYS A O 1
ATOM 619 N N . ALA A 1 87 ? 22.257 10.617 23.940 1.00 12.72 121 ALA A N 1
ATOM 620 C CA . ALA A 1 87 ? 21.114 10.180 24.746 1.00 12.93 121 ALA A CA 1
ATOM 621 C C . ALA A 1 87 ? 20.027 11.232 24.631 1.00 12.45 121 ALA A C 1
ATOM 622 O O . ALA A 1 87 ? 20.302 12.429 24.743 1.00 13.06 121 ALA A O 1
ATOM 624 N N . PHE A 1 88 ? 18.793 10.784 24.418 1.00 11.66 122 PHE A N 1
ATOM 625 C CA . PHE A 1 88 ? 17.666 11.680 24.199 1.00 11.16 122 PHE A CA 1
ATOM 626 C C . PHE A 1 88 ? 16.489 11.314 25.081 1.00 11.02 122 PHE A C 1
ATOM 627 O O . PHE A 1 88 ? 16.253 10.139 25.346 1.00 12.48 122 PHE A O 1
ATOM 635 N N . GLU A 1 89 ? 15.703 12.315 25.461 1.00 11.19 123 GLU A N 1
ATOM 636 C CA . GLU A 1 89 ? 14.445 12.084 26.137 1.00 12.32 123 GLU A CA 1
ATOM 637 C C . GLU A 1 89 ? 13.367 11.835 25.099 1.00 12.03 123 GLU A C 1
ATOM 638 O O . GLU A 1 89 ? 13.125 12.663 24.235 1.00 12.99 123 GLU A O 1
ATOM 649 N N . GLU A 1 90 ? 12.699 10.700 25.200 1.00 11.45 124 GLU A N 1
ATOM 650 C CA . GLU A 1 90 ? 11.629 10.330 24.277 1.00 11.62 124 GLU A CA 1
ATOM 651 C C . GLU A 1 90 ? 10.290 10.812 24.825 1.00 12.05 124 GLU A C 1
ATOM 652 O O . GLU A 1 90 ? 9.902 10.444 25.932 1.00 14.05 124 GLU A O 1
ATOM 658 N N . GLU A 1 91 ? 9.602 11.651 24.060 1.00 12.30 125 GLU A N 1
ATOM 659 C CA . GLU A 1 91 ? 8.370 12.290 24.490 1.00 14.14 125 GLU A CA 1
ATOM 660 C C . GLU A 1 91 ? 7.290 12.053 23.445 1.00 13.23 125 GLU A C 1
ATOM 661 O O . GLU A 1 91 ? 7.433 12.461 22.304 1.00 13.36 125 GLU A O 1
ATOM 672 N N . ILE A 1 92 ? 6.199 11.423 23.836 1.00 13.17 126 ILE A N 1
ATOM 673 C CA . ILE A 1 92 ? 5.052 11.247 22.967 1.00 13.85 126 ILE A CA 1
ATOM 674 C C . ILE A 1 92 ? 4.341 12.565 22.713 1.00 13.14 126 ILE A C 1
ATOM 675 O O . ILE A 1 92 ? 4.224 13.398 23.608 1.00 15.34 126 ILE A O 1
ATOM 680 N N . ARG A 1 93 ? 3.871 12.756 21.489 1.00 11.55 127 ARG A N 1
ATOM 681 C CA . ARG A 1 93 ? 3.110 13.934 21.107 1.00 11.26 127 ARG A CA 1
ATOM 682 C C . ARG A 1 93 ? 1.687 13.545 20.737 1.00 10.91 127 ARG A C 1
ATOM 683 O O . ARG A 1 93 ? 1.406 12.367 20.504 1.00 10.37 127 ARG A O 1
ATOM 691 N N . PRO A 1 94 ? 0.776 14.511 20.717 1.00 10.87 128 PRO A N 1
ATOM 692 C CA . PRO A 1 94 ? -0.617 14.216 20.355 1.00 11.33 128 PRO A CA 1
ATOM 693 C C . PRO A 1 94 ? -0.833 13.472 19.026 1.00 10.51 128 PRO A C 1
ATOM 694 O O . PRO A 1 94 ? -1.784 12.717 18.925 1.00 10.41 128 PRO A O 1
ATOM 698 N N . ASP A 1 95 ? 0.029 13.673 18.033 1.00 10.21 129 ASP A N 1
ATOM 699 C CA . ASP A 1 95 ? -0.088 12.971 16.753 1.00 10.07 129 ASP A CA 1
ATOM 700 C C . ASP A 1 95 ? 0.334 11.502 16.810 1.00 9.35 129 ASP A C 1
ATOM 701 O O . ASP A 1 95 ? 0.246 10.796 15.804 1.00 9.72 129 ASP A O 1
ATOM 706 N N . GLY A 1 96 ? 0.753 11.024 17.988 1.00 9.21 130 GLY A N 1
ATOM 707 C CA . GLY A 1 96 ? 1.217 9.665 18.141 1.00 9.52 130 GLY A CA 1
ATOM 708 C C . GLY A 1 96 ? 2.674 9.429 17.812 1.00 9.30 130 GLY A C 1
ATOM 709 O O . GLY A 1 96 ? 3.142 8.301 17.967 1.00 9.83 130 GLY A O 1
ATOM 710 N N . TYR A 1 97 ? 3.365 10.477 17.349 1.00 8.82 131 TYR A N 1
ATOM 711 C CA . TYR A 1 97 ? 4.781 10.426 17.061 1.00 8.82 131 TYR A CA 1
ATOM 712 C C . TYR A 1 97 ? 5.554 10.878 18.294 1.00 9.15 131 TYR A C 1
ATOM 713 O O . TYR A 1 97 ? 4.985 11.475 19.211 1.00 10.49 131 TYR A O 1
ATOM 722 N N . ASN A 1 98 ? 6.854 10.590 18.314 1.00 8.94 132 ASN A N 1
ATOM 723 C CA . ASN A 1 98 ? 7.728 11.026 19.398 1.00 9.50 132 ASN A CA 1
ATOM 724 C C . ASN A 1 98 ? 8.617 12.189 18.986 1.00 9.51 132 ASN A C 1
ATOM 725 O O . ASN A 1 98 ? 9.017 12.299 17.829 1.00 10.12 132 ASN A O 1
ATOM 730 N N . VAL A 1 99 ? 8.977 13.009 19.964 1.00 9.90 133 VAL A N 1
ATOM 731 C CA . VAL A 1 99 ? 10.114 13.902 19.860 1.00 10.91 133 VAL A CA 1
ATOM 732 C C . VAL A 1 99 ? 11.226 13.338 20.742 1.00 11.12 133 VAL A C 1
ATOM 733 O O . VAL A 1 99 ? 10.967 12.803 21.823 1.00 12.97 133 VAL A O 1
ATOM 737 N N . TYR A 1 100 ? 12.453 13.425 20.246 1.00 10.47 134 TYR A N 1
ATOM 738 C CA . TYR A 1 100 ? 13.637 12.984 20.968 1.00 10.60 134 TYR A CA 1
ATOM 739 C C . TYR A 1 100 ? 14.435 14.231 21.314 1.00 10.88 134 TYR A C 1
ATOM 740 O O . TYR A 1 100 ? 15.011 14.858 20.448 1.00 12.43 134 TYR A O 1
ATOM 749 N N . ARG A 1 101 ? 14.430 14.606 22.585 1.00 11.78 135 ARG A N 1
ATOM 750 C CA . ARG A 1 101 ?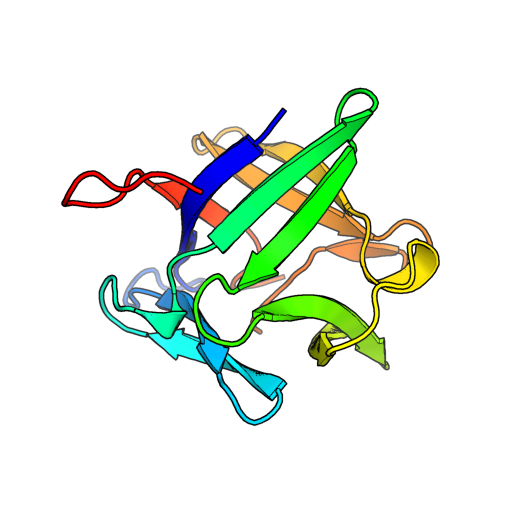 15.013 15.864 23.017 1.00 13.19 135 ARG A CA 1
ATOM 751 C C . ARG A 1 101 ? 16.427 15.667 23.554 1.00 12.99 135 ARG A C 1
ATOM 752 O O . ARG A 1 101 ? 16.680 14.793 24.361 1.00 13.20 135 ARG A O 1
ATOM 763 N N . SER A 1 102 ? 17.355 16.504 23.106 1.00 13.49 136 SER A N 1
ATOM 764 C CA . SER A 1 102 ? 18.691 16.560 23.703 1.00 14.80 136 SER A CA 1
ATOM 765 C C . SER A 1 102 ? 18.744 17.638 24.779 1.00 15.83 136 SER A C 1
ATOM 766 O O . SER A 1 102 ? 18.561 18.818 24.471 1.00 16.84 136 SER A O 1
ATOM 769 N N . GLU A 1 103 ? 19.003 17.243 26.021 1.00 17.39 137 GLU A N 1
ATOM 770 C CA . GLU A 1 103 ? 19.127 18.219 27.104 1.00 19.27 137 GLU A CA 1
ATOM 771 C C . GLU A 1 103 ? 20.323 19.152 26.887 1.00 19.26 137 GLU A C 1
ATOM 772 O O . GLU A 1 103 ? 20.186 20.366 27.015 1.00 19.72 137 GLU A O 1
ATOM 778 N N . LYS A 1 104 ? 21.475 18.606 26.518 1.00 18.87 138 LYS A N 1
ATOM 779 C CA . LYS A 1 104 ? 22.674 19.436 26.323 1.00 19.37 138 LYS A CA 1
ATOM 780 C C . LYS A 1 104 ? 22.422 20.512 25.276 1.00 19.49 138 LYS A C 1
ATOM 781 O O . LYS A 1 104 ? 22.728 21.701 25.485 1.00 20.58 138 LYS A O 1
ATOM 787 N N . HIS A 1 105 ? 21.876 20.088 24.140 1.00 19.26 139 HIS A N 1
ATOM 788 C CA . HIS A 1 105 ? 21.692 20.965 22.986 1.00 19.04 139 HIS A CA 1
ATOM 789 C C . HIS A 1 105 ? 20.419 21.802 23.036 1.00 19.29 139 HIS A C 1
ATOM 790 O O . HIS A 1 105 ? 20.272 22.738 22.256 1.00 19.85 139 HIS A O 1
ATOM 797 N N . ARG A 1 106 ? 19.516 21.471 23.956 1.00 18.85 140 ARG A N 1
ATOM 798 C CA . ARG A 1 106 ? 18.220 22.135 24.070 1.00 19.38 140 ARG A CA 1
ATOM 799 C C . ARG A 1 106 ? 17.470 22.153 22.736 1.00 18.69 140 ARG A C 1
ATOM 800 O O . ARG A 1 106 ? 16.853 23.141 22.348 1.00 19.47 140 ARG A O 1
ATOM 803 N N . LEU A 1 107 ? 17.517 21.020 22.039 1.00 17.47 141 LEU A N 1
ATOM 804 C CA . LEU A 1 107 ? 16.907 20.892 20.725 1.00 16.32 141 LEU A CA 1
ATOM 805 C C . LEU A 1 107 ? 16.388 19.484 20.538 1.00 15.06 141 LEU A C 1
ATOM 806 O O . LEU A 1 107 ? 16.956 18.555 21.094 1.00 14.95 141 LEU A O 1
ATOM 811 N N . PRO A 1 108 ? 15.362 19.312 19.707 1.00 14.25 142 PRO A N 1
ATOM 812 C CA . PRO A 1 108 ? 14.925 17.977 19.317 1.00 13.51 142 PRO A CA 1
ATOM 813 C C . PRO A 1 108 ? 15.791 17.443 18.190 1.00 12.53 142 PRO A C 1
ATOM 814 O O . PRO A 1 108 ? 16.314 18.207 17.379 1.00 13.42 142 PRO A O 1
ATOM 818 N N . VAL A 1 109 ? 15.927 16.126 18.133 1.00 11.79 143 VAL A N 1
ATOM 819 C CA . VAL A 1 109 ? 16.443 15.459 16.964 1.00 11.53 143 VAL A CA 1
ATOM 820 C C . VAL A 1 109 ? 15.579 15.864 15.766 1.00 11.58 143 VAL A C 1
ATOM 821 O O . VAL A 1 109 ? 14.350 15.804 15.807 1.00 11.24 143 VAL A O 1
ATOM 825 N N . SER A 1 110 ? 16.229 16.286 14.692 1.00 12.16 144 SER A N 1
ATOM 826 C CA . SER A 1 110 ? 15.532 16.731 13.499 1.00 12.26 144 SER A CA 1
ATOM 827 C C . SER A 1 110 ? 16.375 16.477 12.267 1.00 13.46 144 SER A C 1
ATOM 828 O O . SER A 1 110 ? 17.604 16.600 12.304 1.00 14.57 144 SER A O 1
ATOM 831 N N . LEU A 1 111 ? 15.711 16.139 11.166 1.00 14.00 145 LEU A N 1
ATOM 832 C CA . LEU A 1 111 ? 16.362 15.996 9.869 1.00 15.70 145 LEU A CA 1
ATOM 833 C C . LEU A 1 111 ? 16.134 17.203 8.992 1.00 16.70 145 LEU A C 1
ATOM 834 O O . LEU A 1 111 ? 16.335 17.132 7.776 1.00 18.58 145 LEU A O 1
ATOM 839 N N . SER A 1 112 ? 15.731 18.310 9.599 1.00 16.90 146 SER A N 1
ATOM 840 C CA . SER A 1 112 ? 15.638 19.586 8.891 1.00 19.48 146 SER A CA 1
ATOM 841 C C . SER A 1 112 ? 16.931 19.852 8.140 1.00 20.87 146 SER A C 1
ATOM 842 O O . SER A 1 112 ? 16.891 20.218 6.951 1.00 23.24 146 SER A O 1
ATOM 847 N N . LEU A 1 126 ? 10.543 22.328 15.053 1.00 23.69 160 LEU A N 1
ATOM 848 C CA . LEU A 1 126 ? 11.320 22.130 13.812 1.00 22.51 160 LEU A CA 1
ATOM 849 C C . LEU A 1 126 ? 10.626 21.130 12.905 1.00 21.31 160 LEU A C 1
ATOM 850 O O . LEU A 1 126 ? 10.025 20.154 13.384 1.00 21.26 160 LEU A O 1
ATOM 855 N N . PRO A 1 127 ? 10.716 21.354 11.599 1.00 19.71 161 PRO A N 1
ATOM 856 C CA . PRO A 1 127 ? 10.342 20.331 10.619 1.00 19.09 161 PRO A CA 1
ATOM 857 C C . PRO A 1 127 ? 11.104 19.046 10.868 1.00 16.61 161 PRO A C 1
ATOM 858 O O . PRO A 1 127 ? 12.225 19.076 11.373 1.00 16.56 161 PRO A O 1
ATOM 862 N N . LEU A 1 128 ? 10.491 17.925 10.519 1.00 14.47 162 LEU A N 1
ATOM 863 C CA . LEU A 1 128 ? 11.173 16.640 10.528 1.00 13.28 162 LEU A CA 1
ATOM 864 C C . LEU A 1 128 ? 11.734 16.326 11.910 1.00 11.81 162 LEU A C 1
ATOM 865 O O . LEU A 1 128 ? 12.849 15.850 12.028 1.00 11.52 162 LEU A O 1
ATOM 873 N N . SER A 1 129 ? 10.940 16.599 12.932 1.00 10.97 163 SER A N 1
ATOM 874 C CA . SER A 1 129 ? 11.297 16.289 14.309 1.00 11.33 163 SER A CA 1
ATOM 875 C C . SER A 1 129 ? 10.319 15.389 15.039 1.00 10.63 163 SER A C 1
ATOM 876 O O . SER A 1 129 ? 10.603 14.985 16.152 1.00 12.12 163 SER A O 1
ATOM 879 N N . HIS A 1 130 ? 9.174 15.081 14.434 1.00 9.82 164 HIS A N 1
ATOM 880 C CA . HIS A 1 130 ? 8.258 14.095 14.996 1.00 9.25 164 HIS A CA 1
ATOM 881 C C . HIS A 1 130 ? 8.540 12.769 14.316 1.00 8.63 164 HIS A C 1
ATOM 882 O O . HIS A 1 130 ? 8.389 12.663 13.107 1.00 9.54 164 HIS A O 1
ATOM 889 N N . PHE A 1 131 ? 8.926 11.755 15.091 1.00 8.97 165 PHE A N 1
ATOM 890 C CA . PHE A 1 131 ? 9.304 10.451 14.551 1.00 9.26 165 PHE A CA 1
ATOM 891 C C . PHE A 1 131 ? 8.434 9.363 15.125 1.00 9.13 165 PHE A C 1
ATOM 892 O O . PHE A 1 131 ? 8.337 9.215 16.345 1.00 9.72 165 PHE A O 1
ATOM 900 N N . LEU A 1 132 ? 7.798 8.604 14.245 1.00 9.20 166 LEU A N 1
ATOM 901 C CA . LEU A 1 132 ? 7.002 7.464 14.653 1.00 9.40 166 LEU A CA 1
ATOM 902 C C . LEU A 1 132 ? 7.877 6.215 14.604 1.00 9.15 166 LEU A C 1
ATOM 903 O O . LEU A 1 132 ? 8.372 5.874 13.536 1.00 9.24 166 LEU A O 1
ATOM 908 N N . PRO A 1 133 ? 8.075 5.504 15.722 1.00 9.57 167 PRO A N 1
ATOM 909 C CA . PRO A 1 133 ? 8.780 4.214 15.651 1.00 9.93 167 PRO A CA 1
ATOM 910 C C . PRO A 1 133 ? 7.898 3.155 15.052 1.00 10.59 167 PRO A C 1
ATOM 911 O O . PRO A 1 133 ? 6.936 2.724 15.667 1.00 13.35 167 PRO A O 1
ATOM 915 N N . MET A 1 134 ? 8.217 2.770 13.833 1.00 10.15 168 MET A N 1
ATOM 916 C CA . MET A 1 134 ? 7.459 1.782 13.099 1.00 10.46 168 MET A CA 1
ATOM 917 C C . MET A 1 134 ? 8.132 0.433 13.186 1.00 10.00 168 MET A C 1
ATOM 918 O O . MET A 1 134 ? 9.345 0.311 13.218 1.00 9.81 168 MET A O 1
ATOM 925 N N . LEU A 1 135 ? 7.313 -0.611 13.248 1.00 10.62 169 LEU A 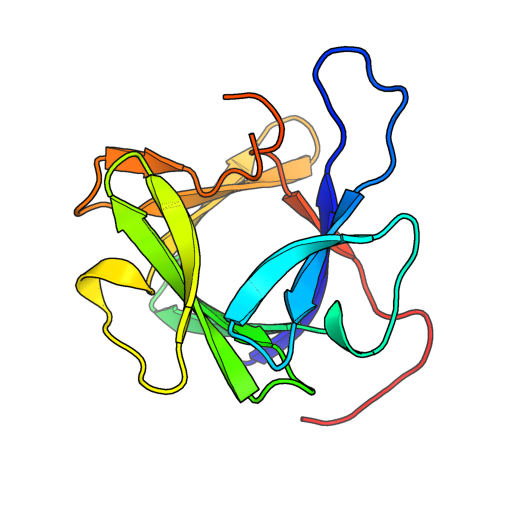N 1
ATOM 926 C CA . LEU A 1 135 ? 7.851 -1.959 13.280 1.00 11.03 169 LEU A CA 1
ATOM 927 C C . LEU A 1 135 ? 8.475 -2.293 11.953 1.00 10.41 169 LEU A C 1
ATOM 928 O O . LEU A 1 135 ? 8.055 -1.788 10.904 1.00 11.11 169 LEU A O 1
ATOM 933 N N . PRO A 1 136 ? 9.471 -3.157 11.972 1.00 10.51 170 PRO A N 1
ATOM 934 C CA . PRO A 1 136 ? 10.026 -3.635 10.710 1.00 11.38 170 PRO A CA 1
ATOM 935 C C . PRO A 1 136 ? 8.998 -4.514 10.023 1.00 11.50 170 PRO A C 1
ATOM 936 O O . PRO A 1 136 ? 8.198 -5.206 10.669 1.00 11.59 170 PRO A O 1
ATOM 940 N N . MET A 1 137 ? 9.043 -4.505 8.698 1.00 12.62 171 MET A N 1
ATOM 941 C CA . MET A 1 137 ? 8.137 -5.336 7.910 1.00 15.29 171 MET A CA 1
ATOM 942 C C . MET A 1 137 ? 8.546 -6.772 7.879 1.00 15.08 171 MET A C 1
ATOM 943 O O . MET A 1 137 ? 7.818 -7.600 7.308 1.00 17.32 171 MET A O 1
ATOM 948 N N . VAL A 1 138 ? 9.706 -7.096 8.420 1.00 15.06 172 VAL A N 1
ATOM 949 C CA . VAL A 1 138 ? 10.109 -8.464 8.579 1.00 16.59 172 VAL A CA 1
ATOM 950 C C . VAL A 1 138 ? 10.781 -8.626 9.953 1.00 16.11 172 VAL A C 1
ATOM 951 O O . VAL A 1 138 ? 11.399 -7.699 10.467 1.00 17.80 172 VAL A O 1
ATOM 955 N N . PRO A 1 139 ? 10.641 -9.788 10.556 1.00 14.68 173 PRO A N 1
ATOM 956 C CA . PRO A 1 139 ? 11.225 -10.004 11.876 1.00 15.78 173 PRO A CA 1
ATOM 957 C C . PRO A 1 139 ? 12.747 -10.024 11.881 1.00 17.59 173 PRO A C 1
ATOM 958 O O . PRO A 1 139 ? 13.353 -10.250 10.834 1.00 19.20 173 PRO A O 1
ATOM 962 N N . GLU A 1 140 ? 13.330 -9.757 13.052 1.00 18.71 174 GLU A N 1
ATOM 963 C CA . GLU A 1 140 ? 14.786 -9.772 13.275 1.00 20.69 174 GLU A CA 1
ATOM 964 C C . GLU A 1 140 ? 15.157 -9.779 14.754 1.00 21.82 174 GLU A C 1
ATOM 965 O O . GLU A 1 140 ? 14.499 -9.130 15.528 1.00 20.53 174 GLU A O 1
ATOM 976 N N . GLU A 1 141 ? 16.251 -10.453 15.135 1.00 23.79 175 GLU A N 1
ATOM 977 C CA . GLU A 1 141 ? 16.752 -10.398 16.514 1.00 25.44 175 GLU A CA 1
ATOM 978 C C . GLU A 1 141 ? 17.949 -9.444 16.613 1.00 26.57 175 GLU A C 1
ATOM 979 O O . GLU A 1 141 ? 18.714 -9.319 15.649 1.00 26.57 175 GLU A O 1
ATOM 985 N N . PRO A 1 142 ? 18.120 -8.770 17.755 1.00 27.90 176 PRO A N 1
ATOM 986 C CA . PRO A 1 142 ? 19.313 -7.942 17.967 1.00 28.77 176 PRO A CA 1
ATOM 987 C C . PRO A 1 142 ? 20.588 -8.757 17.802 1.00 29.49 176 PRO A C 1
ATOM 988 O O . PRO A 1 142 ? 20.639 -9.897 18.281 1.00 30.28 176 PRO A O 1
#